Protein AF-A0A914PF54-F1 (afdb_monomer_lite)

Structure (mmCIF, N/CA/C/O backbone):
data_AF-A0A914PF54-F1
#
_entry.id   AF-A0A914PF54-F1
#
loop_
_atom_site.group_PDB
_atom_site.id
_atom_site.type_symbol
_atom_site.label_atom_id
_atom_site.label_alt_id
_atom_site.label_comp_id
_atom_site.label_asym_id
_atom_site.label_entity_id
_atom_site.label_seq_id
_atom_site.pdbx_PDB_ins_code
_atom_site.Cartn_x
_atom_site.Cartn_y
_atom_site.Cartn_z
_atom_site.occupancy
_atom_site.B_iso_or_equiv
_atom_site.auth_seq_id
_atom_site.auth_comp_id
_atom_site.auth_asym_id
_atom_site.auth_atom_id
_atom_site.pdbx_PDB_model_num
ATOM 1 N N . MET A 1 1 ? -0.833 5.722 13.723 1.00 52.38 1 MET A N 1
ATOM 2 C CA . MET A 1 1 ? -1.370 6.739 14.662 1.00 52.38 1 MET A CA 1
ATOM 3 C C . MET A 1 1 ? -2.862 6.567 14.959 1.00 52.38 1 MET A C 1
ATOM 5 O O . MET A 1 1 ? -3.231 6.420 16.117 1.00 52.38 1 MET A O 1
ATOM 9 N N . SER A 1 2 ? -3.733 6.532 13.955 1.00 45.78 2 SER A N 1
ATOM 10 C CA . SER A 1 2 ? -5.192 6.376 14.107 1.00 45.78 2 SER A CA 1
ATOM 11 C C . SER A 1 2 ? -5.640 4.974 14.556 1.00 45.78 2 SER A C 1
ATOM 13 O O . SER A 1 2 ? -6.371 4.848 15.535 1.00 45.78 2 SER A O 1
ATOM 15 N N . LEU A 1 3 ? -5.110 3.917 13.932 1.00 48.72 3 LEU A N 1
ATOM 16 C CA . LEU A 1 3 ? -5.315 2.516 14.344 1.00 48.72 3 LEU A CA 1
ATOM 17 C C . LEU A 1 3 ? -4.832 2.234 15.772 1.00 48.72 3 LEU A C 1
ATOM 19 O O . LEU A 1 3 ? -5.456 1.482 16.510 1.00 48.72 3 LEU A O 1
ATOM 23 N N . GLN A 1 4 ? -3.742 2.883 16.184 1.00 54.16 4 GLN A N 1
ATOM 24 C CA . GLN A 1 4 ? -3.165 2.726 17.518 1.00 54.16 4 GLN A CA 1
ATOM 25 C C . GLN A 1 4 ? -4.091 3.310 18.591 1.00 54.16 4 GLN A C 1
ATOM 27 O O . GLN A 1 4 ? -4.326 2.670 19.609 1.00 54.16 4 GLN A O 1
ATOM 32 N N . ARG A 1 5 ? -4.700 4.479 18.339 1.00 56.34 5 ARG A N 1
ATOM 33 C CA . ARG A 1 5 ? -5.745 5.028 19.219 1.00 56.34 5 ARG A CA 1
ATOM 34 C C . ARG A 1 5 ? -6.999 4.160 19.221 1.00 56.34 5 ARG A C 1
ATOM 36 O O . ARG A 1 5 ? -7.618 3.998 20.266 1.00 56.34 5 ARG A O 1
ATOM 43 N N . TYR A 1 6 ? -7.347 3.568 18.083 1.00 51.94 6 TYR A N 1
ATOM 44 C CA . TYR A 1 6 ? -8.521 2.715 17.981 1.00 51.94 6 TYR A CA 1
ATOM 45 C C . TYR A 1 6 ? -8.385 1.391 18.754 1.00 51.94 6 TYR A C 1
ATOM 47 O O . TYR A 1 6 ? -9.248 1.050 19.566 1.00 51.94 6 TYR A O 1
ATOM 55 N N . LEU A 1 7 ? -7.256 0.700 18.586 1.00 49.81 7 LEU A N 1
ATOM 56 C CA . LEU A 1 7 ? -6.922 -0.537 19.298 1.00 49.81 7 LEU A CA 1
ATOM 57 C C . LEU A 1 7 ? -6.703 -0.313 20.805 1.00 49.81 7 LEU A C 1
ATOM 59 O O . LEU A 1 7 ? -7.069 -1.160 21.618 1.00 49.81 7 LEU A O 1
ATOM 63 N N . VAL A 1 8 ? -6.159 0.841 21.207 1.00 52.22 8 VAL A N 1
ATOM 64 C CA . VAL A 1 8 ? -5.989 1.191 22.629 1.00 52.22 8 VAL A CA 1
ATOM 65 C C . VAL A 1 8 ? -7.329 1.480 23.318 1.00 52.22 8 VAL A C 1
ATOM 67 O O . VAL A 1 8 ? -7.466 1.202 24.508 1.00 52.22 8 VAL A O 1
ATOM 70 N N . VAL A 1 9 ? -8.321 2.011 22.593 1.00 46.06 9 VAL A N 1
ATOM 71 C CA . VAL A 1 9 ? -9.603 2.448 23.174 1.00 46.06 9 VAL A CA 1
ATOM 72 C C . VAL A 1 9 ? -10.708 1.385 23.079 1.00 46.06 9 VAL A C 1
ATOM 74 O O . VAL A 1 9 ? -11.505 1.280 24.011 1.00 46.06 9 VAL A O 1
ATOM 77 N N . CYS A 1 10 ? -10.786 0.602 21.993 1.00 46.25 10 CYS A N 1
ATOM 78 C CA . CYS A 1 10 ? -11.939 -0.282 21.739 1.00 46.25 10 CYS A CA 1
ATOM 79 C C . CYS A 1 10 ? -11.681 -1.771 21.960 1.00 46.25 10 CYS A C 1
ATOM 81 O O . CYS A 1 10 ? -12.610 -2.505 22.297 1.00 46.25 10 CYS A O 1
ATOM 83 N N . THR A 1 11 ? -10.448 -2.252 21.814 1.00 47.44 11 THR A N 1
ATOM 84 C CA . THR A 1 11 ? -10.176 -3.679 21.983 1.00 47.44 11 THR A CA 1
ATOM 85 C C . THR A 1 11 ? -9.678 -3.985 23.387 1.00 47.44 11 THR A C 1
ATOM 87 O O . THR A 1 11 ? -8.499 -3.869 23.704 1.00 47.44 11 THR A O 1
ATOM 90 N N . ARG A 1 12 ? -10.573 -4.557 24.199 1.00 45.56 12 ARG A N 1
ATOM 91 C CA . ARG A 1 12 ? -10.225 -5.411 25.352 1.00 45.56 12 ARG A CA 1
ATOM 92 C C . ARG A 1 12 ? -9.424 -6.672 24.936 1.00 45.56 12 ARG A C 1
ATOM 94 O O . ARG A 1 12 ? -9.068 -7.482 25.779 1.00 45.56 12 ARG A O 1
ATOM 101 N N . TRP A 1 13 ? -9.074 -6.798 23.651 1.00 41.31 13 TRP A N 1
ATOM 102 C CA . TRP A 1 13 ? -8.201 -7.800 23.026 1.00 41.31 13 TRP A CA 1
ATOM 103 C C . TRP A 1 13 ? -6.704 -7.597 23.327 1.00 41.31 13 TRP A C 1
ATOM 105 O O . TRP A 1 13 ? -5.841 -8.105 22.626 1.00 41.31 13 TRP A O 1
ATOM 115 N N . ARG A 1 14 ? -6.366 -6.839 24.372 1.00 45.59 14 ARG A N 1
ATOM 116 C CA . ARG A 1 14 ? -4.993 -6.739 24.882 1.00 45.59 14 ARG A CA 1
ATOM 117 C C . ARG A 1 14 ? -4.653 -7.859 25.876 1.00 45.59 14 ARG A C 1
ATOM 119 O O . ARG A 1 14 ? -3.513 -7.942 26.307 1.00 45.59 14 ARG A O 1
ATOM 126 N N . TYR A 1 15 ? -5.615 -8.707 26.256 1.00 45.34 15 TYR A N 1
ATOM 127 C CA . TYR A 1 15 ? -5.410 -9.660 27.355 1.00 45.34 15 TYR A CA 1
ATOM 128 C C . TYR A 1 15 ? -4.925 -11.060 26.945 1.00 45.34 15 TYR A C 1
ATOM 130 O O . TYR A 1 15 ? -4.588 -11.841 27.825 1.00 45.34 15 TYR A O 1
ATOM 138 N N . THR A 1 16 ? -4.867 -11.404 25.651 1.00 47.88 16 THR A N 1
ATOM 139 C CA . THR A 1 16 ? -4.588 -12.804 25.250 1.00 47.88 16 THR A CA 1
ATOM 140 C C . THR A 1 16 ? -3.498 -12.967 24.189 1.00 47.88 16 THR A C 1
ATOM 142 O O . THR A 1 16 ? -2.954 -14.054 24.056 1.00 47.88 16 THR A O 1
ATOM 145 N N . ALA A 1 17 ? -3.113 -11.911 23.465 1.00 48.06 17 ALA A N 1
ATOM 146 C CA . ALA A 1 17 ? -2.046 -11.986 22.466 1.00 48.06 17 ALA A CA 1
ATOM 147 C C . ALA A 1 17 ? -1.102 -10.787 22.600 1.00 48.06 17 ALA A C 1
ATOM 149 O O . ALA A 1 17 ? -1.550 -9.648 22.736 1.00 48.06 17 ALA A O 1
ATOM 150 N N . SER A 1 18 ? 0.204 -11.064 22.594 1.00 56.91 18 SER A N 1
ATOM 151 C CA . SER A 1 18 ? 1.287 -10.087 22.740 1.00 56.91 18 SER A CA 1
ATOM 152 C C . SER A 1 18 ? 1.061 -8.868 21.838 1.00 56.91 18 SER A C 1
ATOM 154 O O . SER A 1 18 ? 1.116 -8.968 20.613 1.00 56.91 18 SER A O 1
ATOM 156 N N . ALA A 1 19 ? 0.799 -7.709 22.453 1.00 58.22 19 ALA A N 1
ATOM 157 C CA . ALA A 1 19 ? 0.451 -6.455 21.775 1.00 58.22 19 ALA A CA 1
ATOM 158 C C . ALA A 1 19 ? 1.484 -6.022 20.715 1.00 58.22 19 ALA A C 1
ATOM 160 O O . ALA A 1 19 ? 1.155 -5.300 19.771 1.00 58.22 19 ALA A O 1
ATOM 161 N N . THR A 1 20 ? 2.724 -6.486 20.854 1.00 59.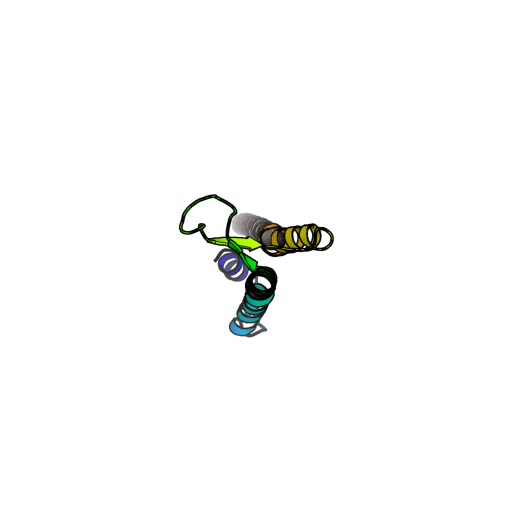91 20 THR A N 1
ATOM 162 C CA . THR A 1 20 ? 3.823 -6.244 19.918 1.00 59.91 20 THR A CA 1
ATOM 163 C C . THR A 1 20 ? 3.606 -6.976 18.594 1.00 59.91 20 THR A C 1
ATOM 165 O O . THR A 1 20 ? 3.792 -6.397 17.528 1.00 59.91 20 THR A O 1
ATOM 168 N N . LEU A 1 21 ? 3.140 -8.224 18.646 1.00 60.78 21 LEU A N 1
ATOM 169 C CA . LEU A 1 21 ? 3.037 -9.114 17.489 1.00 60.78 21 LEU A CA 1
ATOM 170 C C . LEU A 1 21 ? 1.857 -8.712 16.588 1.00 60.78 21 LEU A C 1
ATOM 172 O O . LEU A 1 21 ? 2.008 -8.574 15.376 1.00 60.78 21 LEU A O 1
ATOM 176 N N . THR A 1 22 ? 0.718 -8.375 17.195 1.00 65.88 22 THR A N 1
ATOM 177 C CA . THR A 1 22 ? -0.481 -7.891 16.488 1.00 65.88 22 THR A CA 1
ATOM 178 C C . THR A 1 22 ? -0.278 -6.523 15.831 1.00 65.88 22 THR A C 1
ATOM 180 O O . THR A 1 22 ? -0.959 -6.199 14.864 1.00 65.88 22 THR A O 1
ATOM 183 N N . THR A 1 23 ? 0.654 -5.711 16.339 1.00 67.44 23 THR A N 1
ATOM 184 C CA . THR A 1 23 ? 0.952 -4.384 15.776 1.00 67.44 23 THR A CA 1
ATOM 185 C C . THR A 1 23 ? 1.997 -4.467 14.663 1.00 67.44 23 THR A C 1
ATOM 187 O O . THR A 1 23 ? 1.876 -3.775 13.657 1.00 67.44 23 THR A O 1
ATOM 190 N N . PHE A 1 24 ? 3.007 -5.326 14.808 1.00 73.94 24 PHE A N 1
ATOM 191 C CA . PHE A 1 24 ? 4.122 -5.410 13.862 1.00 73.94 24 PHE A CA 1
ATOM 192 C C . PHE A 1 24 ? 3.739 -6.093 12.540 1.00 73.94 24 PHE A C 1
ATOM 194 O O . PHE A 1 24 ? 4.173 -5.662 11.471 1.00 73.94 24 PHE A O 1
ATOM 201 N N . ILE A 1 25 ? 2.881 -7.115 12.588 1.00 76.50 25 ILE A N 1
ATOM 202 C CA . ILE A 1 25 ? 2.432 -7.864 11.401 1.00 76.50 25 ILE A CA 1
ATOM 203 C C . ILE A 1 25 ? 1.726 -6.976 10.356 1.00 76.50 25 ILE A C 1
ATOM 205 O O . ILE A 1 25 ? 2.168 -6.948 9.210 1.00 76.50 25 ILE A O 1
ATOM 209 N N . PRO A 1 26 ? 0.666 -6.212 10.681 1.00 78.50 26 PRO A N 1
ATOM 210 C CA . PRO A 1 26 ? -0.015 -5.401 9.671 1.00 78.50 26 PRO A CA 1
ATOM 211 C C . PRO A 1 26 ? 0.867 -4.262 9.147 1.00 78.50 26 PRO A C 1
ATOM 213 O O . PRO A 1 26 ? 0.728 -3.864 7.994 1.00 78.50 26 PRO A O 1
ATOM 216 N N . ILE A 1 27 ? 1.795 -3.756 9.969 1.00 80.06 27 ILE A N 1
ATOM 217 C CA . ILE A 1 27 ? 2.743 -2.713 9.559 1.00 80.06 27 ILE A CA 1
ATOM 218 C C . ILE A 1 27 ? 3.744 -3.273 8.549 1.00 80.06 27 ILE A C 1
ATOM 220 O O . ILE A 1 27 ? 3.947 -2.670 7.501 1.00 80.06 27 ILE A O 1
ATOM 224 N N . THR A 1 28 ? 4.344 -4.428 8.834 1.00 84.31 28 THR A N 1
ATOM 225 C CA . THR A 1 28 ? 5.309 -5.063 7.923 1.00 84.31 28 THR A CA 1
ATOM 226 C C . THR A 1 28 ? 4.667 -5.450 6.597 1.00 84.31 28 THR A C 1
ATOM 228 O O . THR A 1 28 ? 5.207 -5.111 5.547 1.00 84.31 28 THR A O 1
ATOM 231 N N . ILE A 1 29 ? 3.478 -6.059 6.626 1.00 86.88 29 ILE A N 1
ATOM 232 C CA . ILE A 1 29 ? 2.719 -6.382 5.409 1.00 86.88 29 ILE A CA 1
ATOM 233 C C . ILE A 1 29 ? 2.378 -5.108 4.626 1.00 86.88 29 ILE A C 1
ATOM 235 O O . ILE A 1 29 ? 2.561 -5.073 3.412 1.00 86.88 29 ILE A O 1
ATOM 239 N N . GLY A 1 30 ? 1.940 -4.046 5.311 1.00 85.00 30 GLY A N 1
ATOM 240 C CA . GLY A 1 30 ? 1.640 -2.762 4.680 1.00 85.00 30 GLY A CA 1
ATOM 241 C C . GLY A 1 30 ? 2.861 -2.127 4.013 1.00 85.00 30 GLY A C 1
ATOM 242 O O . GLY A 1 30 ? 2.759 -1.652 2.890 1.00 85.00 30 GLY A O 1
ATOM 243 N N . ILE A 1 31 ? 4.032 -2.166 4.652 1.00 87.12 31 ILE A N 1
ATOM 244 C CA . ILE A 1 31 ? 5.274 -1.637 4.064 1.00 87.12 31 ILE A CA 1
ATOM 245 C C . ILE A 1 31 ? 5.656 -2.429 2.810 1.00 87.12 31 ILE A C 1
ATOM 247 O O . ILE A 1 31 ? 5.967 -1.838 1.777 1.00 87.12 31 ILE A O 1
ATOM 251 N N . ILE A 1 32 ? 5.603 -3.760 2.871 1.00 90.19 32 ILE A N 1
ATOM 252 C CA . ILE A 1 32 ? 5.959 -4.603 1.726 1.00 90.19 32 ILE A CA 1
ATOM 253 C C . ILE A 1 32 ? 4.997 -4.343 0.558 1.00 90.19 32 ILE A C 1
ATOM 255 O O . ILE A 1 32 ? 5.441 -4.025 -0.544 1.00 90.19 32 ILE A O 1
ATOM 259 N N . ALA A 1 33 ? 3.688 -4.419 0.801 1.00 89.19 33 ALA A N 1
ATOM 260 C CA . ALA A 1 33 ? 2.681 -4.312 -0.251 1.00 89.19 33 ALA A CA 1
ATOM 261 C C . ALA A 1 33 ? 2.527 -2.886 -0.808 1.00 89.19 33 ALA A C 1
ATOM 263 O O . ALA A 1 33 ? 2.368 -2.721 -2.018 1.00 89.19 33 ALA A O 1
ATOM 264 N N . CYS A 1 34 ? 2.574 -1.859 0.047 1.00 87.12 34 CYS A N 1
ATOM 265 C CA . CYS A 1 34 ? 2.305 -0.474 -0.354 1.00 87.12 34 CYS A CA 1
ATOM 266 C C . CYS A 1 34 ? 3.558 0.308 -0.756 1.00 87.12 34 CYS A C 1
ATOM 268 O O . CYS A 1 34 ? 3.414 1.352 -1.383 1.00 87.12 34 CYS A O 1
ATOM 270 N N . VAL A 1 35 ? 4.762 -0.142 -0.382 1.00 87.56 35 VAL A N 1
ATOM 271 C CA . VAL A 1 35 ? 6.012 0.582 -0.675 1.00 87.56 35 VAL A CA 1
ATOM 272 C C . VAL A 1 35 ? 6.949 -0.270 -1.516 1.00 87.56 35 VAL A C 1
ATOM 274 O O . VAL A 1 35 ? 7.302 0.134 -2.615 1.00 87.56 35 VAL A O 1
ATOM 277 N N . ILE A 1 36 ? 7.326 -1.461 -1.047 1.00 91.19 36 ILE A N 1
ATOM 278 C CA . ILE A 1 36 ? 8.371 -2.253 -1.719 1.00 91.19 36 ILE A CA 1
ATOM 279 C C . ILE A 1 36 ? 7.907 -2.728 -3.098 1.00 91.19 36 ILE A C 1
ATOM 281 O O . ILE A 1 36 ? 8.625 -2.535 -4.074 1.00 91.19 36 ILE A O 1
ATOM 285 N N . VAL A 1 37 ? 6.708 -3.311 -3.189 1.00 90.81 37 VAL A N 1
ATOM 286 C CA . VAL A 1 37 ? 6.147 -3.801 -4.460 1.00 90.81 37 VAL A CA 1
ATOM 287 C C . VAL A 1 37 ? 6.031 -2.690 -5.515 1.00 90.81 37 VAL A C 1
ATOM 289 O O . VAL A 1 37 ? 6.586 -2.872 -6.598 1.00 90.81 37 VAL A O 1
ATOM 292 N N . PRO A 1 38 ? 5.373 -1.541 -5.250 1.00 89.88 38 PRO A N 1
ATOM 293 C CA . PRO A 1 38 ? 5.248 -0.500 -6.263 1.00 89.88 38 PRO A CA 1
ATOM 294 C C . PRO A 1 38 ? 6.583 0.153 -6.616 1.00 89.88 38 PRO A C 1
ATOM 296 O O . PRO A 1 38 ? 6.820 0.384 -7.793 1.00 89.88 38 PRO A O 1
ATOM 299 N N . VAL A 1 39 ? 7.481 0.374 -5.648 1.00 89.62 39 VAL A N 1
ATOM 300 C CA . VAL A 1 39 ? 8.804 0.961 -5.919 1.00 89.62 39 VAL A CA 1
ATOM 301 C C . VAL A 1 39 ? 9.663 0.028 -6.771 1.00 89.62 39 VAL A C 1
ATOM 303 O O . VAL A 1 39 ? 10.281 0.476 -7.730 1.00 89.62 39 VAL A O 1
ATOM 306 N N . ALA A 1 40 ? 9.692 -1.272 -6.465 1.00 90.31 40 ALA A N 1
ATOM 307 C CA . ALA A 1 40 ? 10.435 -2.243 -7.268 1.00 90.31 40 ALA A CA 1
ATOM 308 C C . ALA A 1 40 ? 9.925 -2.281 -8.715 1.00 90.31 40 ALA A C 1
ATOM 310 O O . ALA A 1 40 ? 10.713 -2.323 -9.659 1.00 90.31 40 ALA A O 1
ATOM 311 N N . TRP A 1 41 ? 8.604 -2.219 -8.878 1.00 89.00 41 TRP A N 1
ATOM 312 C CA . TRP A 1 41 ? 7.966 -2.187 -10.185 1.00 89.00 41 TRP A CA 1
ATOM 313 C C . TRP A 1 41 ? 8.282 -0.890 -10.936 1.00 89.00 41 TRP A C 1
ATOM 315 O O . TRP A 1 41 ? 8.655 -0.915 -12.102 1.00 89.00 41 TRP A O 1
ATOM 325 N N . GLU A 1 42 ? 8.206 0.252 -10.262 1.00 87.44 42 GLU A N 1
ATOM 326 C CA . GLU A 1 42 ? 8.502 1.556 -10.847 1.00 87.44 42 GLU A CA 1
ATOM 327 C C . GLU A 1 42 ? 9.961 1.653 -11.311 1.00 87.44 42 GLU A C 1
ATOM 329 O O . GLU A 1 42 ? 10.208 2.096 -12.429 1.00 87.44 42 GLU A O 1
ATOM 334 N N . ILE A 1 43 ? 10.914 1.142 -10.524 1.00 88.62 43 ILE A N 1
ATOM 335 C CA . ILE A 1 43 ? 12.337 1.077 -10.900 1.00 88.62 43 ILE A CA 1
ATOM 336 C C . ILE A 1 43 ? 12.546 0.209 -12.147 1.00 88.62 43 ILE A C 1
ATOM 338 O O . ILE A 1 43 ? 13.327 0.585 -13.016 1.00 88.62 43 ILE A O 1
ATOM 342 N N . MET A 1 44 ? 11.849 -0.926 -12.262 1.00 87.69 44 MET A N 1
ATOM 343 C CA . MET A 1 44 ? 11.997 -1.828 -13.411 1.00 87.69 44 MET A CA 1
ATOM 344 C C . MET A 1 44 ? 11.577 -1.207 -14.745 1.00 87.69 44 MET A C 1
ATOM 346 O O . MET A 1 44 ? 12.168 -1.535 -15.768 1.00 87.69 44 MET A O 1
ATOM 350 N N . TYR A 1 45 ? 10.557 -0.349 -14.737 1.00 87.12 45 TYR A N 1
ATOM 351 C CA . TYR A 1 45 ? 10.013 0.271 -15.951 1.00 87.12 45 TYR A CA 1
ATOM 352 C C . TYR A 1 45 ? 10.470 1.721 -16.145 1.00 87.12 45 TYR A C 1
ATOM 354 O O . TYR A 1 45 ? 10.012 2.393 -17.069 1.00 87.12 45 TYR A O 1
ATOM 362 N N . THR A 1 46 ? 11.350 2.231 -15.280 1.00 87.50 46 THR A N 1
ATOM 363 C CA . THR A 1 46 ? 11.911 3.574 -15.438 1.00 87.50 46 THR A CA 1
ATOM 364 C C . THR A 1 46 ? 13.111 3.518 -16.367 1.00 87.50 46 THR A C 1
ATOM 366 O O . THR A 1 46 ? 14.144 2.940 -16.035 1.00 87.50 46 THR A O 1
ATOM 369 N N . GLU A 1 47 ? 12.992 4.176 -17.513 1.00 85.56 47 GLU A N 1
ATOM 370 C CA . GLU A 1 47 ? 14.077 4.341 -18.471 1.00 85.56 47 GLU A CA 1
ATOM 371 C C . GLU A 1 47 ? 14.515 5.806 -18.524 1.00 85.56 47 GLU A C 1
ATOM 373 O O . GLU A 1 47 ? 13.711 6.736 -18.395 1.00 85.56 47 GLU A O 1
ATOM 378 N N . VAL A 1 48 ? 15.817 6.022 -18.711 1.00 83.00 48 VAL A N 1
ATOM 379 C CA . VAL A 1 48 ? 16.380 7.358 -18.922 1.00 83.00 48 VAL A CA 1
ATOM 380 C C . VAL A 1 48 ? 16.472 7.578 -20.422 1.00 83.00 48 VAL A C 1
ATOM 382 O O . VAL A 1 48 ? 17.313 6.979 -21.092 1.00 83.00 48 VAL A O 1
ATOM 385 N N . VAL A 1 49 ? 15.592 8.423 -20.951 1.00 80.25 49 VAL A N 1
ATOM 386 C CA . VAL A 1 49 ? 15.504 8.686 -22.389 1.00 80.25 49 VAL A CA 1
ATOM 387 C C . VAL A 1 49 ? 16.007 10.106 -22.666 1.00 80.25 49 VAL A C 1
ATOM 389 O O . VAL A 1 49 ? 15.575 11.048 -21.991 1.00 80.25 49 VAL A O 1
ATOM 392 N N . PRO A 1 50 ? 16.921 10.303 -23.636 1.00 77.81 50 PRO A N 1
ATOM 393 C CA . PRO A 1 50 ? 17.296 11.639 -24.075 1.00 77.81 50 PRO A CA 1
ATOM 394 C C . PRO A 1 50 ? 16.109 12.275 -24.800 1.00 77.81 50 PRO A C 1
ATOM 396 O O . PRO A 1 50 ? 15.578 11.719 -25.763 1.00 77.81 50 PRO A O 1
ATOM 399 N N .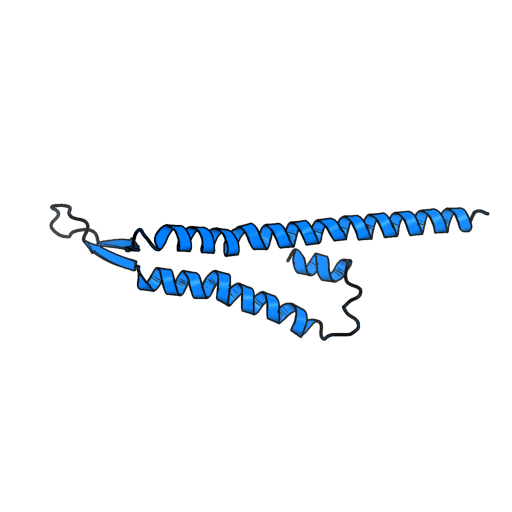 TYR A 1 51 ? 15.669 13.440 -24.335 1.00 75.19 51 TYR A N 1
ATOM 400 C CA . TYR A 1 51 ? 14.557 14.137 -24.964 1.00 75.19 51 TYR A CA 1
ATOM 401 C C . TYR A 1 51 ? 15.043 14.784 -26.277 1.00 75.19 51 TYR A C 1
ATOM 403 O O . TYR A 1 51 ? 16.065 15.480 -26.267 1.00 75.19 51 TYR A O 1
ATOM 411 N N . PRO A 1 52 ? 14.364 14.557 -27.421 1.00 69.12 52 PRO A N 1
ATOM 412 C CA . PRO A 1 52 ? 14.855 14.968 -28.732 1.00 69.12 52 PRO A CA 1
ATOM 413 C C . PRO A 1 52 ? 14.638 16.471 -28.942 1.00 69.12 52 PRO A C 1
ATOM 415 O O . PRO A 1 52 ? 13.728 16.895 -29.652 1.00 69.12 52 PRO A O 1
ATOM 418 N N . ILE A 1 53 ? 15.473 17.298 -28.319 1.00 65.56 53 ILE A N 1
ATOM 419 C CA . ILE A 1 53 ? 15.611 18.710 -28.683 1.00 65.56 53 ILE A CA 1
ATOM 420 C C . ILE A 1 53 ? 16.958 18.863 -29.369 1.00 65.56 53 ILE A C 1
ATOM 422 O O . ILE A 1 53 ? 17.958 18.298 -28.936 1.00 65.56 53 ILE A O 1
ATOM 426 N N . ASN A 1 54 ? 16.960 19.646 -30.443 1.00 64.06 54 ASN A N 1
ATOM 427 C CA . ASN A 1 54 ? 18.114 19.962 -31.275 1.00 64.06 54 ASN A CA 1
ATOM 428 C C . ASN A 1 54 ? 19.089 20.921 -30.549 1.00 64.06 54 ASN A C 1
ATOM 430 O O . ASN A 1 54 ? 19.349 22.029 -31.015 1.00 64.06 54 ASN A O 1
ATOM 434 N N . ILE A 1 55 ? 19.545 20.529 -29.357 1.00 69.62 55 ILE A N 1
ATOM 435 C CA . ILE A 1 55 ? 20.525 21.232 -28.521 1.00 69.62 55 ILE A CA 1
ATOM 436 C C . ILE A 1 55 ? 21.795 20.381 -28.487 1.00 69.62 55 ILE A C 1
ATOM 438 O O . ILE A 1 55 ? 21.732 19.155 -28.549 1.00 69.62 55 ILE A O 1
ATOM 442 N N . THR A 1 56 ? 22.944 21.038 -28.359 1.00 68.00 56 THR A N 1
ATOM 443 C CA . THR A 1 56 ? 24.287 20.444 -28.276 1.00 68.00 56 THR A CA 1
ATOM 444 C C . THR A 1 56 ? 24.426 19.372 -27.186 1.00 68.00 56 THR A C 1
ATOM 446 O O . THR A 1 56 ? 25.270 18.493 -27.315 1.00 68.00 56 THR A O 1
ATOM 449 N N . GLU A 1 57 ? 23.573 19.412 -26.157 1.00 70.56 57 GLU A N 1
ATOM 450 C CA . GLU A 1 57 ? 23.417 18.380 -25.129 1.00 70.56 57 GLU A CA 1
ATOM 451 C C . GLU A 1 57 ? 21.912 18.174 -24.856 1.00 70.56 57 GLU A C 1
ATOM 453 O O . GLU A 1 57 ? 21.262 19.075 -24.311 1.00 70.56 57 GLU A O 1
ATOM 458 N N . PRO A 1 58 ? 21.305 17.045 -25.268 1.00 70.56 58 PRO A N 1
ATOM 459 C CA . PRO A 1 58 ? 19.883 16.815 -25.044 1.00 70.56 58 PRO A CA 1
ATOM 460 C C . PRO A 1 58 ? 19.611 16.572 -23.550 1.00 70.56 58 PRO A C 1
ATOM 462 O O . PRO A 1 58 ? 20.297 15.753 -22.929 1.00 70.56 58 PRO A O 1
ATOM 465 N N . PRO A 1 59 ? 18.604 17.233 -22.948 1.00 76.31 59 PRO A N 1
ATOM 466 C CA . PRO A 1 59 ? 18.231 16.963 -21.567 1.00 76.31 59 PRO A CA 1
ATOM 467 C C . PRO A 1 59 ? 17.709 15.527 -21.435 1.00 76.31 59 PRO A C 1
ATOM 469 O O . PRO A 1 59 ? 16.878 15.073 -22.225 1.00 76.31 59 PRO A O 1
ATOM 472 N N . VAL A 1 60 ? 18.196 14.810 -20.424 1.00 80.88 60 VAL A N 1
ATOM 473 C CA . VAL A 1 60 ? 17.727 13.462 -20.090 1.00 80.88 60 VAL A CA 1
ATOM 474 C C . VAL A 1 60 ? 16.509 13.547 -19.178 1.00 80.88 60 VAL A C 1
ATOM 476 O O . VAL A 1 60 ? 16.491 14.322 -18.221 1.00 80.88 60 VAL A O 1
ATOM 479 N N . VAL A 1 61 ? 15.484 12.752 -19.472 1.00 84.38 61 VAL A N 1
ATOM 480 C CA . VAL A 1 61 ? 14.281 12.648 -18.641 1.00 84.38 61 VAL A CA 1
ATOM 481 C C . VAL A 1 61 ? 14.086 11.208 -18.188 1.00 84.38 61 VAL A C 1
ATOM 483 O O . VAL A 1 61 ? 14.377 10.267 -18.927 1.00 84.38 61 VAL A O 1
ATOM 486 N N . CYS A 1 62 ? 13.585 11.036 -16.967 1.00 85.62 62 CYS A N 1
ATOM 487 C CA . CYS A 1 62 ? 13.139 9.737 -16.481 1.00 85.62 62 CYS A CA 1
ATOM 488 C C . CYS A 1 62 ? 11.710 9.516 -16.973 1.00 85.62 62 CYS A C 1
ATOM 490 O O . CYS A 1 62 ? 10.797 10.234 -16.556 1.00 85.62 62 CYS A O 1
ATOM 492 N N . LEU A 1 63 ? 11.523 8.547 -17.862 1.00 84.69 63 LEU A N 1
ATOM 493 C CA . LEU A 1 63 ? 10.214 8.173 -18.374 1.00 84.69 63 LEU A CA 1
ATOM 494 C C . LEU A 1 63 ? 9.874 6.772 -17.875 1.00 84.69 63 LEU A C 1
ATOM 496 O O . LEU A 1 63 ? 10.671 5.846 -17.996 1.00 84.69 63 LEU A O 1
ATOM 500 N N . ASN A 1 64 ? 8.679 6.614 -17.313 1.00 84.81 64 ASN A N 1
ATOM 501 C CA . ASN A 1 64 ? 8.175 5.292 -16.979 1.00 84.81 64 ASN A CA 1
ATOM 502 C C . ASN A 1 64 ? 7.555 4.676 -18.240 1.00 84.81 64 ASN A C 1
ATOM 504 O O . ASN A 1 64 ? 6.466 5.073 -18.664 1.00 84.81 64 ASN A O 1
ATOM 508 N N . VAL A 1 65 ? 8.275 3.749 -18.866 1.00 85.81 65 VAL A N 1
ATOM 509 C CA . VAL A 1 65 ? 7.871 3.082 -20.109 1.00 85.81 65 VAL A CA 1
ATOM 510 C C . VAL A 1 65 ? 7.151 1.787 -19.748 1.00 85.81 65 VAL A C 1
ATOM 512 O O . VAL A 1 65 ? 7.628 0.676 -19.972 1.00 85.81 65 VAL A O 1
ATOM 515 N N . MET A 1 66 ? 5.981 1.928 -19.129 1.00 84.50 66 MET A N 1
ATOM 516 C CA . MET A 1 66 ? 5.158 0.778 -18.778 1.00 84.50 66 MET A CA 1
ATOM 517 C C . MET A 1 66 ? 4.238 0.386 -19.949 1.00 84.50 66 MET A C 1
ATOM 519 O O . MET A 1 66 ? 3.577 1.261 -20.514 1.00 84.50 66 MET A O 1
ATOM 523 N N . PRO A 1 67 ? 4.129 -0.912 -20.302 1.00 88.00 67 PRO A N 1
ATOM 524 C CA . PRO A 1 67 ? 3.177 -1.371 -21.304 1.00 88.00 67 PRO A CA 1
ATOM 525 C C . PRO A 1 67 ? 1.749 -0.926 -20.971 1.00 88.00 67 PRO A C 1
ATOM 527 O O . PRO A 1 67 ? 1.295 -1.022 -19.825 1.00 88.00 67 PRO A O 1
ATOM 530 N N . THR A 1 68 ? 1.014 -0.484 -21.990 1.00 88.00 68 THR A N 1
ATOM 531 C CA . THR A 1 68 ? -0.368 0.011 -21.864 1.00 88.00 68 THR A CA 1
ATOM 532 C C . THR A 1 68 ? -1.329 -1.038 -21.310 1.00 88.00 68 THR A C 1
ATOM 534 O O . THR A 1 68 ? -2.315 -0.681 -20.673 1.00 88.00 68 THR A O 1
ATOM 537 N N . GLU A 1 69 ? -1.022 -2.322 -21.495 1.00 90.00 69 GLU A N 1
ATOM 538 C CA . GLU A 1 69 ? -1.805 -3.431 -20.952 1.00 90.00 69 GLU A CA 1
ATOM 539 C C . GLU A 1 69 ? -1.687 -3.546 -19.429 1.00 90.00 69 GLU A C 1
ATOM 541 O O . GLU A 1 69 ? -2.672 -3.872 -18.776 1.00 90.00 69 GLU A O 1
ATOM 546 N N . ILE A 1 70 ? -0.521 -3.244 -18.842 1.00 86.94 70 ILE A N 1
ATOM 547 C CA . ILE A 1 70 ? -0.269 -3.424 -17.400 1.00 86.94 70 ILE A CA 1
ATOM 548 C C . ILE A 1 70 ? -0.400 -2.123 -16.595 1.00 86.94 70 ILE A C 1
ATOM 550 O O . ILE A 1 70 ? -0.713 -2.165 -15.404 1.00 86.94 70 ILE A O 1
ATOM 554 N N . SER A 1 71 ? -0.220 -0.970 -17.245 1.00 87.25 71 SER A N 1
ATOM 555 C CA . SER A 1 71 ? -0.347 0.360 -16.641 1.00 87.25 71 SER A CA 1
ATOM 556 C C . SER A 1 71 ? -1.653 0.570 -15.849 1.00 87.25 71 SER A C 1
ATOM 558 O O . SER A 1 71 ? -1.575 0.950 -14.676 1.00 87.25 71 SER A O 1
ATOM 560 N N . PRO A 1 72 ? -2.857 0.266 -16.382 1.00 92.06 72 PRO A N 1
ATOM 561 C CA . PRO A 1 72 ? -4.093 0.475 -15.629 1.00 92.06 72 PRO A CA 1
ATOM 562 C C . PRO A 1 72 ? -4.204 -0.452 -14.413 1.00 92.06 72 PRO A C 1
ATOM 564 O O . PRO A 1 72 ? -4.746 -0.041 -13.386 1.00 92.06 72 PRO A O 1
ATOM 567 N N . TYR A 1 73 ? -3.684 -1.681 -14.484 1.00 91.06 73 TYR A N 1
ATOM 568 C CA . TYR A 1 73 ? -3.673 -2.593 -13.336 1.00 91.06 73 TYR A CA 1
ATOM 569 C C . TYR A 1 73 ? -2.750 -2.083 -12.236 1.00 91.06 73 TYR A C 1
ATOM 571 O O . TYR A 1 73 ? -3.131 -2.098 -11.065 1.00 91.06 73 TYR A O 1
ATOM 579 N N . PHE A 1 74 ? -1.574 -1.579 -12.612 1.00 89.69 74 PHE A N 1
ATOM 580 C CA . PHE A 1 74 ? -0.629 -0.996 -11.671 1.00 89.69 74 PHE A CA 1
ATOM 581 C C . PHE A 1 74 ? -1.216 0.232 -10.967 1.00 89.69 74 PHE A C 1
ATOM 583 O O . PHE A 1 74 ? -1.189 0.287 -9.741 1.00 89.69 74 PHE A O 1
ATOM 590 N N . ILE A 1 75 ? -1.823 1.162 -11.715 1.00 90.31 75 ILE A N 1
ATOM 591 C CA . ILE A 1 75 ? -2.470 2.366 -11.161 1.00 90.31 75 ILE A CA 1
ATOM 592 C C . ILE A 1 75 ? -3.606 1.992 -10.199 1.00 90.31 75 ILE A C 1
ATOM 594 O O . ILE A 1 75 ? -3.710 2.544 -9.102 1.00 90.31 75 ILE A O 1
ATOM 598 N N . ASN A 1 76 ? -4.456 1.032 -10.579 1.00 93.31 76 ASN A N 1
ATOM 599 C CA . ASN A 1 76 ? -5.525 0.556 -9.701 1.00 93.31 76 ASN A CA 1
ATOM 600 C C . ASN A 1 76 ? -4.965 -0.103 -8.436 1.00 93.31 76 ASN A C 1
ATOM 602 O O . ASN A 1 76 ? -5.494 0.122 -7.348 1.00 93.31 76 ASN A O 1
ATOM 606 N N . TYR A 1 77 ? -3.886 -0.879 -8.552 1.00 92.31 77 TYR A N 1
ATOM 607 C CA . TYR A 1 77 ? -3.220 -1.494 -7.408 1.00 92.31 77 TYR A CA 1
ATOM 608 C C . TYR A 1 77 ? -2.677 -0.440 -6.433 1.00 92.31 77 TYR A C 1
ATOM 610 O O . TYR A 1 77 ? -3.002 -0.490 -5.243 1.00 92.31 77 TYR A O 1
ATOM 618 N N . THR A 1 78 ? -1.920 0.554 -6.911 1.00 90.19 78 THR A N 1
ATOM 619 C CA . THR A 1 78 ? -1.394 1.630 -6.050 1.00 90.19 78 THR A CA 1
ATOM 620 C C . THR A 1 78 ? -2.510 2.459 -5.430 1.00 90.19 78 THR A C 1
ATOM 622 O O . THR A 1 78 ? -2.427 2.793 -4.248 1.00 90.19 78 THR A O 1
ATOM 625 N N . PHE A 1 79 ? -3.589 2.737 -6.165 1.00 92.38 79 PHE A N 1
ATOM 626 C CA . PHE A 1 79 ? -4.754 3.424 -5.610 1.00 92.38 79 PHE A CA 1
ATOM 627 C C . PHE A 1 79 ? -5.440 2.602 -4.508 1.00 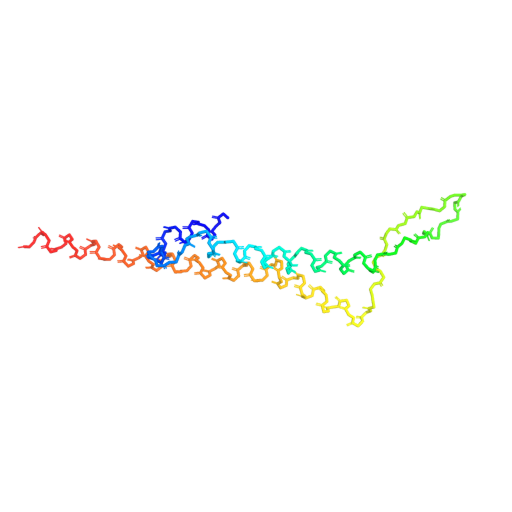92.38 79 PHE A C 1
ATOM 629 O O . PHE A 1 79 ? -5.755 3.121 -3.433 1.00 92.38 79 PHE A O 1
ATOM 636 N N . MET A 1 80 ? -5.640 1.303 -4.726 1.00 92.62 80 MET A N 1
ATOM 637 C CA . MET A 1 80 ? -6.291 0.435 -3.744 1.00 92.62 80 MET A CA 1
ATOM 638 C C . MET A 1 80 ? -5.450 0.284 -2.476 1.00 92.62 80 MET A C 1
ATOM 640 O O . MET A 1 80 ? -5.951 0.507 -1.371 1.00 92.62 80 MET A O 1
ATOM 644 N N . CYS A 1 81 ? -4.168 -0.047 -2.624 1.00 88.69 81 CYS A N 1
ATOM 645 C CA . CYS A 1 81 ? -3.258 -0.262 -1.502 1.00 88.69 81 CYS A CA 1
ATOM 646 C C . CYS A 1 81 ? -2.868 1.043 -0.791 1.00 88.69 81 CYS A C 1
ATOM 648 O O . CYS A 1 81 ? -2.704 1.046 0.429 1.00 88.69 81 CYS A O 1
ATOM 650 N N . GLY A 1 82 ? -2.727 2.146 -1.527 1.00 85.31 82 GLY A N 1
ATOM 651 C CA . GLY A 1 82 ? -2.307 3.442 -0.991 1.00 85.31 82 GLY A CA 1
ATOM 652 C C . GLY A 1 82 ? -3.446 4.288 -0.422 1.00 85.31 82 GLY A C 1
ATOM 653 O O . GLY A 1 82 ? -3.215 5.076 0.494 1.00 85.31 82 GLY A O 1
ATOM 654 N N . PHE A 1 83 ? -4.675 4.119 -0.919 1.00 87.25 83 PHE A N 1
ATOM 655 C CA . PHE A 1 83 ? -5.802 4.979 -0.551 1.00 87.25 83 PHE A CA 1
ATOM 656 C C . PHE A 1 83 ? -7.027 4.200 -0.070 1.00 87.25 83 PHE A C 1
ATOM 658 O O . PHE A 1 83 ? -7.446 4.377 1.077 1.00 87.25 83 PHE A O 1
ATOM 665 N N . ALA A 1 84 ? -7.592 3.318 -0.898 1.00 90.69 84 ALA A N 1
ATOM 666 C CA . ALA A 1 84 ? -8.884 2.698 -0.594 1.00 90.69 84 ALA A CA 1
ATOM 667 C C . ALA A 1 84 ? -8.835 1.813 0.664 1.00 90.69 84 ALA A C 1
ATOM 669 O O . ALA A 1 84 ? -9.666 1.958 1.562 1.00 90.69 84 ALA A O 1
ATOM 670 N N . VAL A 1 85 ? -7.838 0.931 0.769 1.00 86.12 85 VAL A N 1
ATOM 671 C CA . VAL A 1 85 ? -7.682 0.025 1.916 1.00 86.12 85 VAL A CA 1
ATOM 672 C C . VAL A 1 85 ? -7.430 0.801 3.216 1.00 86.12 85 VAL A C 1
ATOM 674 O O . VAL A 1 85 ? -8.181 0.584 4.174 1.00 86.12 85 VAL A O 1
ATOM 677 N N . PRO A 1 86 ? -6.467 1.745 3.287 1.00 82.94 86 PRO A N 1
ATOM 678 C CA . PRO A 1 86 ? -6.301 2.592 4.465 1.00 82.94 86 PRO A CA 1
ATOM 679 C C . PRO A 1 86 ? -7.583 3.332 4.858 1.00 82.94 86 PRO A C 1
ATOM 681 O O . PRO A 1 86 ? -7.931 3.359 6.040 1.00 82.94 86 PRO A O 1
ATOM 684 N N . LEU A 1 87 ? -8.319 3.886 3.891 1.00 86.38 87 LEU A N 1
ATOM 685 C CA . LEU A 1 87 ? -9.549 4.636 4.147 1.00 86.38 87 LEU A CA 1
ATOM 686 C C . LEU A 1 87 ? -10.662 3.740 4.706 1.00 86.38 87 LEU A C 1
ATOM 688 O O . LEU A 1 87 ? -11.303 4.103 5.694 1.00 86.38 87 LEU A O 1
ATOM 692 N N . CYS A 1 88 ? -10.849 2.544 4.148 1.00 85.00 88 CYS A N 1
ATOM 693 C CA . CYS A 1 88 ? -11.811 1.563 4.649 1.00 85.00 88 CYS A CA 1
ATOM 694 C C . CYS A 1 88 ? -11.479 1.121 6.078 1.00 85.00 88 CYS A C 1
ATOM 696 O O . CYS A 1 88 ? -12.354 1.114 6.946 1.00 85.00 88 CYS A O 1
ATOM 698 N N . VAL A 1 89 ? -10.209 0.809 6.354 1.00 82.19 89 VAL A N 1
ATOM 699 C CA . VAL A 1 89 ? -9.768 0.425 7.702 1.00 82.19 89 VAL A CA 1
ATOM 700 C C . VAL A 1 89 ? -10.021 1.564 8.687 1.00 82.19 89 VAL A C 1
ATOM 702 O O . VAL A 1 89 ? -10.557 1.333 9.771 1.00 82.19 89 VAL A O 1
ATOM 705 N N . MET A 1 90 ? -9.708 2.801 8.299 1.00 78.88 90 MET A N 1
ATOM 706 C CA . MET A 1 90 ? -9.983 3.992 9.101 1.00 78.88 90 MET A CA 1
ATOM 707 C C . MET A 1 90 ? -11.473 4.151 9.398 1.00 78.88 90 MET A C 1
ATOM 709 O O . MET A 1 90 ? -11.846 4.322 10.559 1.00 78.88 90 MET A O 1
ATOM 713 N N . ALA A 1 91 ? -12.325 4.051 8.381 1.00 84.19 91 ALA A N 1
ATOM 714 C CA . ALA A 1 91 ? -13.770 4.185 8.524 1.00 84.19 91 ALA A CA 1
ATOM 715 C C . ALA A 1 91 ? -14.355 3.121 9.465 1.00 84.19 91 ALA A C 1
ATOM 717 O O . ALA A 1 91 ? -15.107 3.457 10.383 1.00 84.19 91 ALA A O 1
ATOM 718 N N . ILE A 1 92 ? -13.957 1.855 9.297 1.00 82.38 92 ILE A N 1
ATOM 719 C CA . ILE A 1 92 ? -14.383 0.754 10.172 1.00 82.38 92 ILE A CA 1
ATOM 720 C C . ILE A 1 92 ? -13.932 1.020 11.607 1.00 82.38 92 ILE A C 1
ATOM 722 O O . ILE A 1 92 ? -14.737 0.902 12.531 1.00 82.38 92 ILE A O 1
ATOM 726 N N . CYS A 1 93 ? -12.679 1.442 11.796 1.00 74.12 93 CYS A N 1
ATOM 727 C CA . CYS A 1 93 ? -12.163 1.802 13.109 1.00 74.12 93 CYS A CA 1
ATOM 728 C C . CYS A 1 93 ? -13.024 2.896 13.754 1.00 74.12 93 CYS A C 1
ATOM 730 O O . CYS A 1 93 ? -13.596 2.706 14.823 1.00 74.12 93 CYS A O 1
ATOM 732 N N . TYR A 1 94 ? -13.223 4.032 13.094 1.00 79.50 94 TYR A N 1
ATOM 733 C CA . TYR A 1 94 ? -14.050 5.096 13.667 1.00 79.50 94 TYR A CA 1
ATOM 734 C C . TYR A 1 94 ? -15.491 4.654 13.947 1.00 79.50 94 TYR A C 1
ATOM 736 O O . TYR A 1 94 ? -16.054 5.027 14.980 1.00 79.50 94 TYR A O 1
ATOM 744 N N . PHE A 1 95 ? -16.074 3.815 13.091 1.00 82.50 95 PHE A N 1
ATOM 745 C CA . PHE A 1 95 ? -17.433 3.323 13.275 1.00 82.50 95 PHE A CA 1
ATOM 746 C C . PHE A 1 95 ? -17.599 2.504 14.560 1.00 82.50 95 PHE A C 1
ATOM 748 O O . PHE A 1 95 ? -18.486 2.812 15.368 1.00 82.50 95 PHE A O 1
ATOM 755 N N . MET A 1 96 ? -16.754 1.492 14.806 1.00 75.12 96 MET A N 1
ATOM 756 C CA . MET A 1 96 ? -16.883 0.740 16.061 1.00 75.12 96 MET A CA 1
ATOM 757 C C . MET A 1 96 ? -16.394 1.540 17.286 1.00 75.12 96 MET A C 1
ATOM 759 O O . MET A 1 96 ? -16.889 1.275 18.384 1.00 75.12 96 MET A O 1
ATOM 763 N N . LEU A 1 97 ? -15.601 2.614 17.113 1.00 78.19 97 LEU A N 1
ATOM 764 C CA . LEU A 1 97 ? -15.299 3.563 18.202 1.00 78.19 97 LEU A CA 1
ATOM 765 C C . LEU A 1 97 ? -16.565 4.247 18.678 1.00 78.19 97 LEU A C 1
ATOM 767 O O . LEU A 1 97 ? -16.877 4.245 19.870 1.00 78.19 97 LEU A O 1
ATOM 771 N N . VAL A 1 98 ? -17.316 4.807 17.734 1.00 80.31 98 VAL A N 1
ATOM 772 C CA . VAL A 1 98 ? -18.567 5.499 18.029 1.00 80.31 98 VAL A CA 1
ATOM 773 C C . VAL A 1 98 ? -19.574 4.538 18.658 1.00 80.31 98 VAL A C 1
ATOM 775 O O . VAL A 1 98 ? -20.224 4.910 19.637 1.00 80.31 98 VAL A O 1
ATOM 778 N N . ARG A 1 99 ? -19.677 3.293 18.170 1.00 80.12 99 ARG A N 1
ATOM 779 C CA . ARG A 1 99 ? -20.548 2.279 18.795 1.00 80.12 99 ARG A CA 1
ATOM 780 C C . ARG A 1 99 ? -20.143 1.982 20.235 1.00 80.12 99 ARG A C 1
ATOM 782 O O . ARG A 1 99 ? -21.004 2.020 21.111 1.00 80.12 99 ARG A O 1
ATOM 789 N N . HIS A 1 100 ? -18.859 1.742 20.492 1.00 78.06 100 HIS A N 1
ATOM 790 C CA . HIS A 1 100 ? -18.366 1.438 21.835 1.00 78.06 100 HIS A CA 1
ATOM 791 C C . HIS A 1 100 ? -18.599 2.604 22.807 1.00 78.06 100 HIS A C 1
ATOM 793 O O . HIS A 1 100 ? -19.073 2.405 23.927 1.00 78.06 10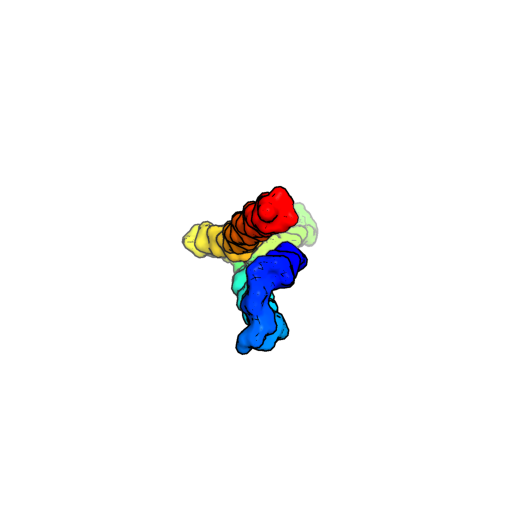0 HIS A O 1
ATOM 799 N N . VAL A 1 101 ? -18.335 3.836 22.365 1.00 79.25 101 VAL A N 1
ATOM 800 C CA . VAL A 1 101 ? -18.582 5.045 23.159 1.00 79.25 101 VAL A CA 1
ATOM 801 C C . VAL A 1 101 ? -20.075 5.199 23.466 1.00 79.25 101 VAL A C 1
ATOM 803 O O . VAL A 1 101 ? -20.437 5.369 24.631 1.00 79.25 101 VAL A O 1
ATOM 806 N N . ARG A 1 102 ? -20.956 5.071 22.465 1.00 79.81 102 ARG A N 1
ATOM 807 C CA . ARG A 1 102 ? -22.416 5.155 22.663 1.00 79.81 102 ARG A CA 1
ATOM 808 C C . ARG A 1 102 ? -22.931 4.098 23.640 1.00 79.81 102 ARG A C 1
ATOM 810 O O . ARG A 1 102 ? -23.714 4.433 24.527 1.00 79.81 102 ARG A O 1
ATOM 817 N N . GLN A 1 103 ? -22.460 2.859 23.524 1.00 79.25 103 GLN A N 1
ATOM 818 C CA . GLN A 1 103 ? -22.846 1.773 24.425 1.00 79.25 103 GLN A CA 1
ATOM 819 C C . GLN A 1 103 ? -22.404 2.055 25.869 1.00 79.25 103 GLN A C 1
ATOM 821 O O . GLN A 1 103 ? -23.216 1.976 26.788 1.00 79.25 103 GLN A O 1
ATOM 826 N N . ARG A 1 104 ? -21.156 2.499 26.071 1.00 79.56 104 ARG A N 1
ATOM 827 C CA . ARG A 1 104 ? -20.643 2.894 27.395 1.00 79.56 104 ARG A CA 1
ATOM 828 C C . ARG A 1 104 ? -21.420 4.053 28.022 1.00 79.56 104 ARG A C 1
ATOM 830 O O . ARG A 1 104 ? -21.615 4.058 29.237 1.00 79.56 104 ARG A O 1
ATOM 837 N N . PHE A 1 105 ? -21.846 5.038 27.232 1.00 78.75 105 PHE A N 1
ATOM 838 C CA . PHE A 1 105 ? -22.681 6.137 27.731 1.00 78.75 105 PHE A CA 1
ATOM 839 C C . PHE A 1 105 ? -24.076 5.657 28.145 1.00 78.75 105 PHE A C 1
ATOM 841 O O . PHE A 1 105 ? -24.574 6.083 29.188 1.00 78.75 105 PHE A O 1
ATOM 848 N N . HIS A 1 106 ? -24.677 4.746 27.379 1.00 78.06 106 HIS A N 1
ATOM 849 C CA . HIS A 1 106 ? -25.975 4.160 27.711 1.00 78.06 106 HIS A CA 1
ATOM 850 C C . HIS A 1 106 ? -25.910 3.322 29.000 1.00 78.06 106 HIS A C 1
ATOM 852 O O . HIS A 1 106 ? -26.730 3.501 29.898 1.00 78.06 106 HIS A O 1
ATOM 858 N N . GLU A 1 107 ? -24.870 2.495 29.155 1.00 77.12 107 GLU A N 1
ATOM 859 C CA . GLU A 1 107 ? -24.624 1.713 30.375 1.00 77.12 107 GLU A CA 1
ATOM 860 C C . GLU A 1 107 ? -24.430 2.598 31.614 1.00 77.12 107 GLU A C 1
ATOM 862 O O . GLU A 1 107 ? -24.920 2.267 32.692 1.00 77.12 107 GLU A O 1
ATOM 867 N N . ARG A 1 108 ? -23.731 3.737 31.481 1.00 71.75 108 ARG A N 1
ATOM 868 C CA . ARG A 1 108 ? -23.553 4.692 32.588 1.00 71.75 108 ARG A CA 1
ATOM 869 C C . ARG A 1 108 ? -24.858 5.392 32.963 1.00 71.75 108 ARG A C 1
ATOM 871 O O . ARG A 1 108 ? -25.118 5.523 34.155 1.00 71.75 108 ARG A O 1
ATOM 878 N N . LYS A 1 109 ? -25.686 5.791 31.989 1.00 68.56 109 LYS A N 1
ATOM 879 C CA . LYS A 1 109 ? -27.015 6.370 32.260 1.00 68.56 109 LYS A CA 1
ATOM 880 C C . LYS A 1 109 ? -27.914 5.393 33.024 1.00 68.56 109 LYS A C 1
ATOM 882 O O . LYS A 1 109 ? -28.398 5.747 34.093 1.00 68.56 109 LYS A O 1
ATOM 887 N N . GLY A 1 110 ? -28.011 4.142 32.568 1.00 62.62 110 GLY A N 1
ATOM 888 C CA . GLY A 1 110 ? -28.810 3.118 33.255 1.00 62.62 110 GLY A CA 1
ATOM 889 C C . GLY A 1 110 ? -28.276 2.717 34.640 1.00 62.62 110 GLY A C 1
ATOM 890 O O . GLY A 1 110 ? -29.019 2.184 35.462 1.00 62.62 110 GLY A O 1
ATOM 891 N N . LYS A 1 111 ? -26.990 2.969 34.933 1.00 59.75 111 LYS A N 1
ATOM 892 C CA . LYS A 1 111 ? -26.407 2.780 36.274 1.00 59.75 111 LYS A CA 1
ATOM 893 C C . LYS A 1 111 ? -26.716 3.941 37.223 1.00 59.75 111 LYS A C 1
ATOM 895 O O . LYS A 1 111 ? -26.851 3.708 38.417 1.00 59.75 111 LYS A O 1
ATOM 900 N N . ILE A 1 112 ? -26.822 5.166 36.704 1.00 60.44 112 ILE A N 1
ATOM 901 C CA . ILE A 1 112 ? -27.196 6.351 37.489 1.00 60.44 112 ILE A CA 1
ATOM 902 C C . ILE A 1 112 ? -28.680 6.288 37.863 1.00 60.44 112 ILE A C 1
ATOM 904 O O . ILE A 1 112 ? -29.005 6.523 39.020 1.00 60.44 112 ILE A O 1
ATOM 908 N N . GLU A 1 113 ? -29.568 5.898 36.945 1.00 57.12 113 GLU A N 1
ATOM 909 C CA . GLU A 1 113 ? -30.997 5.724 37.265 1.00 57.12 113 GLU A CA 1
ATOM 910 C C . GLU 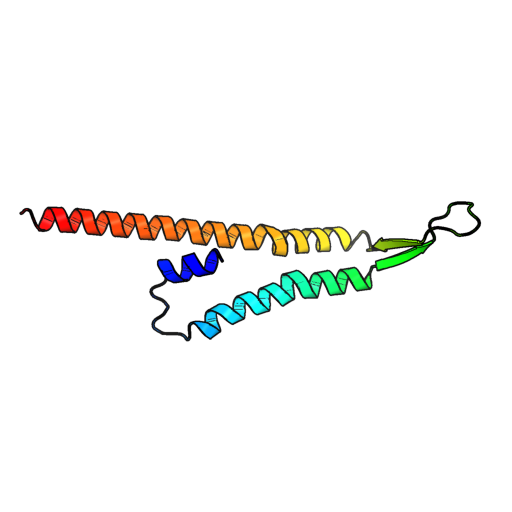A 1 113 ? -31.233 4.643 38.330 1.0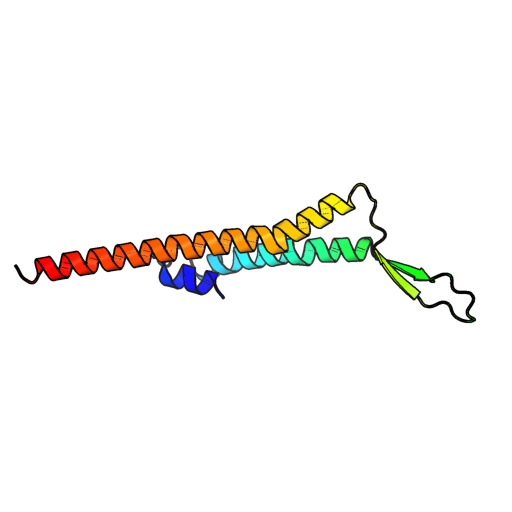0 57.12 113 GLU A C 1
ATOM 912 O O . GLU A 1 113 ? -32.054 4.836 39.216 1.00 57.12 113 GLU A O 1
ATOM 917 N N . ARG A 1 114 ? -30.453 3.551 38.321 1.00 55.84 114 ARG A N 1
ATOM 918 C CA . ARG A 1 114 ? -30.533 2.501 39.353 1.00 55.84 114 ARG A CA 1
ATOM 919 C C . ARG A 1 114 ? -29.960 2.874 40.722 1.00 55.84 114 ARG A C 1
ATOM 921 O O . ARG A 1 114 ? -30.258 2.178 41.677 1.00 55.84 114 ARG A O 1
ATOM 928 N N . ASN A 1 115 ? -29.117 3.902 40.813 1.00 57.22 115 ASN A N 1
ATOM 929 C CA . ASN A 1 115 ? -28.570 4.383 42.089 1.00 57.22 115 ASN A CA 1
ATOM 930 C C . ASN A 1 115 ? -29.425 5.501 42.717 1.00 57.22 115 ASN A C 1
ATOM 932 O O . ASN A 1 115 ? -29.125 5.923 43.829 1.00 57.22 115 ASN A O 1
ATOM 936 N N . ASN A 1 116 ? -30.434 6.011 42.002 1.00 51.75 116 ASN A N 1
ATOM 937 C CA . ASN A 1 116 ? -31.372 7.033 42.486 1.00 51.75 116 ASN A CA 1
ATOM 938 C C . ASN A 1 116 ? -32.755 6.447 42.841 1.00 51.75 116 ASN A C 1
ATOM 940 O O . ASN A 1 116 ? -33.703 7.206 43.036 1.00 51.75 116 ASN A O 1
ATOM 944 N N . LEU A 1 117 ? -32.867 5.117 42.889 1.00 48.16 117 LEU A N 1
ATOM 945 C CA . LEU A 1 117 ? -34.064 4.351 43.233 1.00 48.16 117 LEU A CA 1
ATOM 946 C C . LEU A 1 117 ? -33.724 3.407 44.388 1.00 48.16 117 LEU A C 1
ATOM 948 O O . LEU A 1 117 ? -34.583 3.249 45.279 1.00 48.16 117 LEU A O 1
#

Organism: NCBI:txid227884

Foldseek 3Di:
DLVVVLCVQQDPVCPPDPPVVVVVVVVVVLCCQQPVVLVVVQVVQWDWDFDDDPDPGGDTDTDRRDDPVCVVVSVVSNCCSVPVVVVVVSVVSVVVSVVVVVVVVVVVVVVVVVVVD

Sequence (117 aa):
MSLQRYLVVCTRWRYTASATLTTFIPITIGIIACVIVPVAWEIMYTEVVPYPINITEPPVVCLNVMPTEISPYFINYTFMCGFAVPLCVMAICYFMLVRHVRQRFHERKGKIERNNL

Radius of gyration: 24.73 Å; chains: 1; bounding box: 58×34×74 Å

InterPro domains:
  IPR000276 G protein-coupled receptor, rhodopsin-like [PF00001] (1-110)
  IPR017452 GPCR, rhodopsin-like, 7TM [PS50262] (1-117)

Secondary structure (DSSP, 8-state):
-HHHHHHHHH--TTSSS-HHHHHHHHHHHHHIIIIIHHHHHHHHHEEEEE---SSSSPPEEEEE---TTTHHHHHHHHHIIIIIHHHHHHHHHHHHHHHHHHHHHHHHHHHHHHH--

pLDDT: mean 75.07, std 14.85, range [41.31, 93.31]